Protein AF-A0A9X4AC82-F1 (afdb_monomer_lite)

Radius of gyration: 16.86 Å; chains: 1; bounding box: 39×30×47 Å

Secondary structure (DSSP, 8-state):
--HHHHHHHHHHHHHHHHHHHHHHHHHHHHHHHHHH---HHHHHHHHHHHHHHHHHHHHHHHHHHHHHTTS-HHHHHHHHHHHHHHHHHHHHHHHHHHTT-HHHHHHHHHHHHHHHSPPPPP-

Organism: Lactobacillus amylovorus (NCBI:txid1604)

Sequence (123 aa):
MTDQERKERILTKLRNIVFLLLGITVVFISIASIVSNTAFGNIVSNALWIVLALILIVQAFISIYQSFRPLASKAKIFLLTDWATILLGILLGNCAYLMKNNLWLIIGIAIFIAGCIPIKDKK

Structure (mmCIF, N/CA/C/O backbone):
data_AF-A0A9X4AC82-F1
#
_entry.id   AF-A0A9X4AC82-F1
#
loop_
_atom_site.group_PDB
_atom_site.id
_atom_site.type_symbol
_atom_site.label_atom_id
_atom_site.label_alt_id
_atom_site.label_comp_id
_atom_site.label_asym_id
_atom_site.label_entity_id
_atom_site.label_seq_id
_atom_site.pdbx_PDB_ins_code
_atom_site.Cartn_x
_atom_site.Cartn_y
_atom_site.Cartn_z
_atom_site.occupancy
_atom_site.B_iso_or_equiv
_atom_site.auth_seq_id
_atom_site.auth_comp_id
_atom_site.auth_asym_id
_atom_site.auth_atom_id
_atom_site.pdbx_PDB_model_num
ATOM 1 N N . MET A 1 1 ? -22.140 6.967 21.189 1.00 56.81 1 MET A N 1
ATOM 2 C CA . MET A 1 1 ? -21.562 7.106 19.841 1.00 56.81 1 MET A CA 1
ATOM 3 C C . MET A 1 1 ? -22.721 7.329 18.897 1.00 56.81 1 MET A C 1
ATOM 5 O O . MET A 1 1 ? -23.605 6.479 18.856 1.00 56.81 1 MET A O 1
ATOM 9 N N . THR A 1 2 ? -22.800 8.498 18.272 1.00 69.44 2 THR A N 1
ATOM 10 C CA . THR A 1 2 ? -23.916 8.829 17.373 1.00 69.44 2 THR A CA 1
ATOM 11 C C . THR A 1 2 ? -23.742 8.079 16.046 1.00 69.44 2 THR A C 1
ATOM 13 O O . THR A 1 2 ? -22.624 7.717 15.668 1.00 69.44 2 THR A O 1
ATOM 16 N N . ASP A 1 3 ? -24.828 7.813 15.314 1.00 72.19 3 ASP A N 1
ATOM 17 C CA . ASP A 1 3 ? -24.748 7.115 14.018 1.00 72.19 3 ASP A CA 1
ATOM 18 C C . ASP A 1 3 ? -23.844 7.839 13.003 1.00 72.19 3 ASP A C 1
ATOM 20 O O . ASP A 1 3 ? -23.257 7.211 12.119 1.00 72.19 3 ASP A O 1
ATOM 24 N N . GLN A 1 4 ? -23.686 9.154 13.155 1.00 72.12 4 GLN A N 1
ATOM 25 C CA . GLN A 1 4 ? -22.839 9.988 12.309 1.00 72.12 4 GLN A CA 1
ATOM 26 C C . GLN A 1 4 ? -21.342 9.741 12.559 1.00 72.12 4 GLN A C 1
ATOM 28 O O . GLN A 1 4 ? -20.606 9.466 11.611 1.00 72.12 4 GLN A O 1
ATOM 33 N N . GLU A 1 5 ? -20.907 9.694 13.822 1.00 73.44 5 GLU A N 1
ATOM 34 C CA . GLU A 1 5 ? -19.518 9.367 14.193 1.00 73.44 5 GLU A CA 1
ATOM 35 C C . GLU A 1 5 ? -19.107 7.970 13.703 1.00 73.44 5 GLU A C 1
ATOM 37 O O . GLU A 1 5 ? -17.961 7.726 13.316 1.00 73.44 5 GLU A O 1
ATOM 42 N N . ARG A 1 6 ? -20.050 7.020 13.711 1.00 73.00 6 ARG A N 1
ATOM 43 C CA . ARG A 1 6 ? -19.811 5.657 13.227 1.00 73.00 6 ARG A CA 1
ATOM 44 C C . ARG A 1 6 ? -19.615 5.617 11.712 1.00 73.00 6 ARG A C 1
ATOM 46 O O . ARG A 1 6 ? -18.703 4.932 11.245 1.00 73.00 6 ARG A O 1
ATOM 53 N N . LYS A 1 7 ? -20.428 6.356 10.951 1.00 76.25 7 LYS A N 1
ATOM 54 C CA . LYS A 1 7 ? -20.307 6.456 9.487 1.00 76.25 7 LYS A CA 1
ATOM 55 C C . LYS A 1 7 ? -18.978 7.083 9.070 1.00 76.25 7 LYS A C 1
ATOM 57 O O . LYS A 1 7 ? -18.300 6.526 8.210 1.00 76.25 7 LYS A O 1
ATOM 62 N N . GLU A 1 8 ? -18.565 8.171 9.716 1.00 81.81 8 GLU A N 1
ATOM 63 C CA . GLU A 1 8 ? -17.293 8.843 9.416 1.00 81.81 8 GLU A CA 1
ATOM 64 C C . GLU A 1 8 ? -16.077 7.941 9.656 1.00 81.81 8 GLU A C 1
ATOM 66 O O . GLU A 1 8 ? -15.155 7.911 8.836 1.00 81.81 8 GLU A O 1
ATOM 71 N N . ARG A 1 9 ? -16.084 7.136 10.729 1.00 76.88 9 ARG A N 1
ATOM 72 C CA . ARG A 1 9 ? -15.010 6.159 10.979 1.00 76.88 9 ARG A CA 1
ATOM 73 C C . ARG A 1 9 ? -14.939 5.079 9.901 1.00 76.88 9 ARG A C 1
ATOM 75 O O . ARG A 1 9 ? -13.841 4.742 9.462 1.00 76.88 9 ARG A O 1
ATOM 82 N N . ILE A 1 10 ? -16.083 4.549 9.463 1.00 81.69 10 ILE A N 1
ATOM 83 C CA . ILE A 1 10 ? -16.134 3.525 8.405 1.00 81.69 10 ILE A CA 1
ATOM 84 C C . ILE A 1 10 ? -15.643 4.106 7.075 1.00 81.69 10 ILE A C 1
ATOM 86 O O . ILE A 1 10 ? -14.786 3.504 6.432 1.00 81.69 10 ILE A O 1
ATOM 90 N N . LEU A 1 11 ? -16.126 5.293 6.697 1.00 85.25 11 LEU A N 1
ATOM 91 C CA . LEU A 1 11 ? -15.689 6.004 5.491 1.00 85.25 11 LEU A CA 1
ATOM 92 C C . LEU A 1 11 ? -14.184 6.291 5.516 1.00 85.25 11 LEU A C 1
ATOM 94 O O . LEU A 1 11 ? -13.500 6.082 4.518 1.00 85.25 11 LEU A O 1
ATOM 98 N N . THR A 1 12 ? -13.650 6.696 6.669 1.00 85.94 12 THR A N 1
ATOM 99 C CA . THR A 1 12 ? -12.212 6.935 6.846 1.00 85.94 12 THR A CA 1
ATOM 100 C C . THR A 1 12 ? -11.399 5.647 6.697 1.00 85.94 12 THR A C 1
ATOM 102 O O . THR A 1 12 ? -10.397 5.645 5.982 1.00 85.94 12 THR A O 1
ATOM 105 N N . LYS A 1 13 ? -11.837 4.530 7.305 1.00 85.25 13 LYS A N 1
ATOM 106 C CA . LYS A 1 13 ? -11.178 3.219 7.144 1.00 85.25 13 LYS A CA 1
ATOM 107 C C . LYS A 1 13 ? -11.200 2.778 5.677 1.00 85.25 13 LYS A C 1
ATOM 109 O O . LYS A 1 13 ? -10.158 2.397 5.154 1.00 85.25 13 LYS A O 1
ATOM 114 N N . LEU A 1 14 ? -12.347 2.893 5.003 1.00 89.00 14 LEU A N 1
ATOM 115 C CA . LEU A 1 14 ? -12.492 2.540 3.590 1.00 89.00 14 LEU A CA 1
ATOM 116 C C . LEU A 1 14 ? -11.581 3.386 2.694 1.00 89.00 14 LEU A C 1
ATOM 118 O O . LEU A 1 14 ? -10.852 2.831 1.877 1.00 89.00 14 LEU A O 1
ATOM 122 N N . ARG A 1 15 ? -11.568 4.711 2.883 1.00 90.94 15 ARG A N 1
ATOM 123 C CA . ARG A 1 15 ? -10.677 5.621 2.150 1.00 90.94 15 ARG A CA 1
ATOM 124 C C . ARG A 1 15 ? -9.219 5.190 2.280 1.00 90.94 15 ARG A C 1
ATOM 126 O O . ARG A 1 15 ? -8.517 5.113 1.280 1.00 90.94 15 ARG A O 1
ATOM 133 N N . ASN A 1 16 ? -8.777 4.870 3.494 1.00 92.06 16 ASN A N 1
ATOM 134 C CA . ASN A 1 16 ? -7.396 4.463 3.740 1.00 92.06 16 ASN A CA 1
ATOM 135 C C . ASN A 1 16 ? -7.071 3.113 3.082 1.00 92.06 16 ASN A C 1
ATOM 137 O O . ASN A 1 16 ? -5.995 2.975 2.509 1.00 92.06 16 ASN A O 1
ATOM 141 N N . ILE A 1 17 ? -8.001 2.149 3.095 1.00 91.94 17 ILE A N 1
ATOM 142 C CA .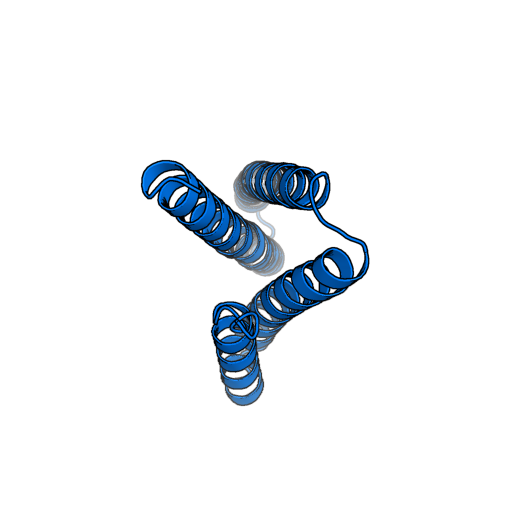 ILE A 1 17 ? -7.847 0.878 2.364 1.00 91.94 17 ILE A CA 1
ATOM 143 C C . ILE A 1 17 ? -7.685 1.142 0.864 1.00 91.94 17 ILE A C 1
ATOM 145 O O . ILE A 1 17 ? -6.761 0.616 0.250 1.00 91.94 17 ILE A O 1
ATOM 149 N N . VAL A 1 18 ? -8.543 1.984 0.280 1.00 92.81 18 VAL A N 1
ATOM 150 C CA . VAL A 1 18 ? -8.480 2.338 -1.147 1.00 92.81 18 VAL A CA 1
ATOM 151 C C . VAL A 1 18 ? -7.162 3.035 -1.483 1.00 92.81 18 VAL A C 1
ATOM 153 O O . VAL A 1 18 ? -6.533 2.699 -2.482 1.00 92.81 18 VAL A O 1
ATOM 156 N N . PHE A 1 19 ? -6.705 3.964 -0.644 1.00 94.88 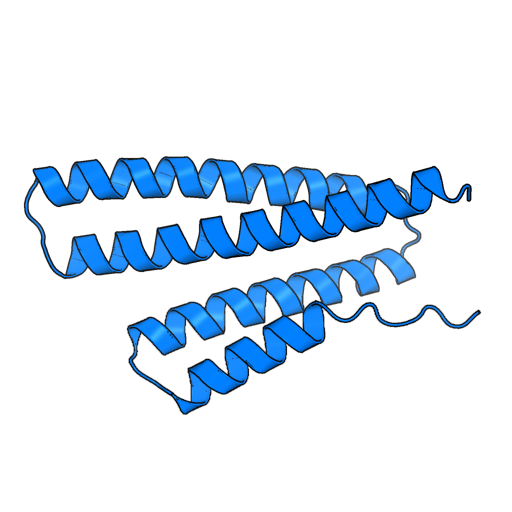19 PHE A N 1
ATOM 157 C CA . PHE A 1 19 ? -5.449 4.686 -0.859 1.00 94.88 19 PHE A CA 1
ATOM 158 C C . PHE A 1 19 ? -4.229 3.765 -0.781 1.00 94.88 19 PHE A C 1
ATOM 160 O O . PHE A 1 19 ? -3.340 3.874 -1.621 1.00 94.88 19 PHE A O 1
ATOM 167 N N . LEU A 1 20 ? -4.200 2.832 0.176 1.00 94.81 20 LEU A N 1
ATOM 168 C CA . LEU A 1 20 ? -3.139 1.827 0.266 1.00 94.81 20 LEU A CA 1
ATOM 169 C C . LEU A 1 20 ? -3.161 0.880 -0.934 1.00 94.81 20 LEU A C 1
ATOM 171 O O . LEU A 1 20 ? -2.112 0.624 -1.520 1.00 94.81 20 LEU A O 1
ATOM 175 N N . LEU A 1 21 ? -4.342 0.391 -1.321 1.00 93.81 21 LEU A N 1
ATOM 176 C CA . LEU A 1 21 ? -4.495 -0.515 -2.456 1.00 93.81 21 LEU A CA 1
ATOM 177 C C . LEU A 1 21 ? -4.020 0.151 -3.751 1.00 93.81 21 LEU A C 1
ATOM 179 O O . LEU A 1 21 ? -3.173 -0.408 -4.444 1.00 93.81 21 LEU A O 1
ATOM 183 N N . LEU A 1 22 ? -4.523 1.350 -4.056 1.00 94.56 22 LEU A N 1
ATOM 184 C CA . LEU A 1 22 ? -4.146 2.093 -5.259 1.00 94.56 22 LEU A CA 1
ATOM 185 C C . LEU A 1 22 ? -2.672 2.490 -5.231 1.00 94.56 22 LEU A C 1
ATOM 187 O O . LEU A 1 22 ? -1.958 2.227 -6.192 1.00 94.56 22 LEU A O 1
ATOM 191 N N . GLY A 1 23 ? -2.204 3.076 -4.129 1.00 94.75 23 GLY A N 1
ATOM 192 C CA . GLY A 1 23 ? -0.827 3.539 -4.009 1.00 94.75 23 GLY A CA 1
ATOM 193 C C . GLY A 1 23 ? 0.177 2.402 -4.182 1.00 94.75 23 GLY A C 1
ATOM 194 O O . GLY A 1 23 ? 1.067 2.485 -5.024 1.00 94.75 23 GLY A O 1
ATOM 195 N N . ILE A 1 24 ? 0.013 1.296 -3.452 1.00 95.38 24 ILE A N 1
ATOM 196 C CA . ILE A 1 24 ? 0.941 0.162 -3.556 1.00 95.38 24 ILE A CA 1
ATOM 197 C C . ILE A 1 24 ? 0.871 -0.461 -4.956 1.00 95.38 24 ILE A C 1
ATOM 199 O O . ILE A 1 24 ? 1.908 -0.716 -5.562 1.00 95.38 24 ILE A O 1
ATOM 203 N N . THR A 1 25 ? -0.327 -0.646 -5.513 1.00 94.94 25 THR A N 1
ATOM 204 C CA . THR A 1 25 ? -0.485 -1.253 -6.845 1.00 94.94 25 THR A CA 1
ATOM 205 C C . THR A 1 25 ? 0.163 -0.408 -7.943 1.00 94.94 25 THR A C 1
ATOM 207 O O . THR A 1 25 ? 0.891 -0.937 -8.783 1.00 94.94 25 THR A O 1
ATOM 210 N N . VAL A 1 26 ? -0.024 0.917 -7.914 1.00 96.12 26 VAL A N 1
ATOM 211 C CA . VAL A 1 26 ? 0.615 1.834 -8.871 1.00 96.12 26 VAL A CA 1
ATOM 212 C C . VAL A 1 26 ? 2.136 1.775 -8.757 1.00 96.12 26 VAL A C 1
ATOM 214 O O . VAL A 1 26 ? 2.804 1.753 -9.789 1.00 96.12 26 VAL A O 1
ATOM 217 N N . VAL A 1 27 ? 2.698 1.681 -7.545 1.00 95.44 27 VAL A N 1
ATOM 218 C CA . VAL A 1 27 ? 4.150 1.509 -7.358 1.00 95.44 27 VAL A CA 1
ATOM 219 C C . VAL A 1 27 ? 4.640 0.225 -8.031 1.00 95.44 27 VAL A C 1
ATOM 221 O O . VAL A 1 27 ? 5.597 0.273 -8.801 1.00 95.44 27 VAL A O 1
ATOM 224 N N . PHE A 1 28 ? 3.969 -0.907 -7.804 1.00 94.44 28 PHE A N 1
ATOM 225 C CA . PHE A 1 28 ? 4.357 -2.192 -8.395 1.00 94.44 28 PHE A CA 1
ATOM 226 C C . PHE A 1 28 ? 4.294 -2.171 -9.928 1.00 94.44 28 PHE A C 1
ATOM 228 O O . PHE A 1 28 ? 5.250 -2.584 -10.585 1.00 94.44 28 PHE A O 1
ATOM 235 N N . ILE A 1 29 ? 3.206 -1.650 -10.503 1.00 93.69 29 ILE A N 1
ATOM 236 C CA . ILE A 1 29 ? 3.043 -1.545 -11.961 1.00 93.69 29 ILE A CA 1
ATOM 237 C C . ILE A 1 29 ? 4.084 -0.591 -12.558 1.00 93.69 29 ILE A C 1
ATOM 239 O O . ILE A 1 29 ? 4.676 -0.901 -13.590 1.00 93.69 29 ILE A O 1
ATOM 243 N N . SER A 1 30 ? 4.352 0.537 -11.897 1.00 93.56 30 SER A N 1
ATOM 244 C CA . SER A 1 30 ? 5.326 1.527 -12.371 1.00 93.56 30 SER A CA 1
ATOM 245 C C . SER A 1 30 ? 6.749 0.966 -12.374 1.00 93.56 30 SER A C 1
ATOM 247 O O . SER A 1 30 ? 7.478 1.138 -13.348 1.00 93.56 30 SER A O 1
ATOM 249 N N . ILE A 1 31 ? 7.140 0.235 -11.323 1.00 91.25 31 ILE A N 1
ATOM 250 C CA . ILE A 1 31 ? 8.441 -0.449 -11.263 1.00 91.25 31 ILE A CA 1
ATOM 251 C C . ILE A 1 31 ? 8.533 -1.513 -12.361 1.00 91.25 31 ILE A C 1
ATOM 253 O O . ILE A 1 31 ? 9.520 -1.552 -13.093 1.00 91.25 31 ILE A O 1
ATOM 257 N N . ALA A 1 32 ? 7.501 -2.346 -12.522 1.00 92.00 32 ALA A N 1
ATOM 258 C CA . ALA A 1 32 ? 7.476 -3.366 -13.568 1.00 92.00 32 ALA A CA 1
ATOM 259 C C . ALA A 1 32 ? 7.588 -2.752 -14.975 1.00 92.00 32 ALA A C 1
ATOM 261 O O . ALA A 1 32 ? 8.329 -3.261 -15.815 1.00 92.00 32 ALA A O 1
ATOM 262 N N . SER A 1 33 ? 6.913 -1.622 -15.212 1.00 91.44 33 SER A N 1
ATOM 263 C CA . SER A 1 33 ? 6.993 -0.870 -16.465 1.00 91.44 33 SER A CA 1
ATOM 264 C C . SER A 1 33 ? 8.410 -0.360 -16.734 1.00 91.44 33 SER A C 1
ATOM 266 O O . SER A 1 33 ? 8.936 -0.587 -17.824 1.00 91.44 33 SER A O 1
ATOM 268 N N . ILE A 1 34 ? 9.068 0.242 -15.736 1.00 91.62 34 ILE A N 1
ATOM 269 C CA . ILE A 1 34 ? 10.462 0.712 -15.839 1.00 91.62 34 ILE A CA 1
ATOM 270 C C . ILE A 1 34 ? 11.415 -0.438 -16.177 1.00 91.62 34 ILE A C 1
ATOM 272 O O . ILE A 1 34 ? 12.269 -0.293 -17.048 1.00 91.62 34 ILE A O 1
ATOM 276 N N . VAL A 1 35 ? 11.260 -1.586 -15.510 1.00 90.06 35 VAL A N 1
ATOM 277 C CA . VAL A 1 35 ? 12.100 -2.769 -15.751 1.00 90.06 35 VAL A CA 1
ATOM 278 C C . VAL A 1 35 ? 11.871 -3.337 -17.155 1.00 90.06 35 VAL A C 1
ATOM 280 O O . VAL A 1 35 ? 12.817 -3.795 -17.789 1.00 90.06 35 VAL A O 1
ATOM 283 N N . SER A 1 36 ? 10.636 -3.287 -17.663 1.00 90.12 36 SER A N 1
ATOM 284 C CA . SER A 1 36 ? 10.300 -3.789 -19.002 1.00 90.12 36 SER A CA 1
ATOM 285 C C . SER A 1 36 ? 10.725 -2.863 -20.148 1.00 90.12 36 SER A C 1
ATOM 287 O O . SER A 1 36 ? 10.994 -3.339 -21.250 1.00 90.12 36 SER A O 1
ATOM 289 N N . ASN A 1 37 ? 10.781 -1.550 -19.910 1.00 91.31 37 ASN A N 1
ATOM 290 C CA . ASN A 1 37 ? 11.113 -0.546 -20.914 1.00 91.31 37 ASN A CA 1
ATOM 291 C C . ASN A 1 37 ? 11.928 0.592 -20.284 1.00 91.31 37 ASN A C 1
ATOM 293 O O . ASN A 1 37 ? 11.394 1.482 -19.621 1.00 91.31 37 ASN A O 1
ATOM 297 N N . THR A 1 38 ? 13.230 0.594 -20.549 1.00 87.62 38 THR A N 1
ATOM 298 C CA . THR A 1 38 ? 14.184 1.550 -19.975 1.00 87.62 38 THR A CA 1
ATOM 299 C C . THR A 1 38 ? 14.306 2.855 -20.769 1.00 87.62 38 THR A C 1
ATOM 301 O O . THR A 1 38 ? 15.208 3.651 -20.509 1.00 87.62 38 THR A O 1
ATOM 304 N N . ALA A 1 39 ? 13.408 3.122 -21.725 1.00 93.31 39 ALA A N 1
ATOM 305 C CA . ALA A 1 39 ? 13.386 4.398 -22.432 1.00 93.31 39 ALA A CA 1
ATOM 306 C C . ALA A 1 39 ? 13.232 5.569 -21.447 1.00 93.31 39 ALA A C 1
ATOM 308 O O . ALA A 1 39 ? 12.383 5.537 -20.554 1.00 93.31 39 ALA A O 1
ATOM 309 N N . PHE A 1 40 ? 14.010 6.637 -21.647 1.00 86.44 40 PHE A N 1
ATOM 310 C CA . PHE A 1 40 ? 14.046 7.785 -20.733 1.00 86.44 40 PHE A CA 1
ATOM 311 C C . PHE A 1 40 ? 12.651 8.368 -20.448 1.00 86.44 40 PHE A C 1
ATOM 313 O O . PHE A 1 40 ? 12.295 8.595 -19.294 1.00 86.44 40 PHE A O 1
ATOM 320 N N . GLY A 1 41 ? 11.816 8.523 -21.483 1.00 88.00 41 GLY A N 1
ATOM 321 C CA . GLY A 1 41 ? 10.437 8.998 -21.324 1.00 88.00 41 GLY A CA 1
ATOM 322 C C . GLY A 1 41 ? 9.561 8.076 -20.466 1.00 88.00 41 GLY A C 1
ATOM 323 O O . GLY A 1 41 ? 8.757 8.562 -19.670 1.00 88.00 41 GLY A O 1
ATOM 324 N N . ASN A 1 42 ? 9.755 6.755 -20.561 1.00 89.94 42 ASN A N 1
ATOM 325 C CA . ASN A 1 42 ? 9.043 5.785 -19.729 1.00 89.94 42 ASN A CA 1
ATOM 326 C C . ASN A 1 42 ? 9.483 5.895 -18.265 1.00 89.94 42 ASN A C 1
ATOM 328 O O . ASN A 1 42 ? 8.643 5.922 -17.370 1.00 89.94 42 ASN A O 1
ATOM 332 N N . ILE A 1 43 ? 10.788 6.027 -18.014 1.00 90.31 43 ILE A N 1
ATOM 333 C CA . ILE A 1 43 ? 11.325 6.183 -16.656 1.00 90.31 43 ILE A CA 1
ATOM 334 C C . ILE A 1 43 ? 10.750 7.433 -15.988 1.00 90.31 43 ILE A C 1
ATOM 336 O O . ILE A 1 43 ? 10.225 7.344 -14.881 1.00 90.31 43 ILE A O 1
ATOM 340 N N . VAL A 1 44 ? 10.791 8.583 -16.668 1.00 92.38 44 VAL A N 1
ATOM 341 C CA . VAL A 1 44 ? 10.286 9.851 -16.118 1.00 92.38 44 VAL A CA 1
ATOM 342 C C . VAL A 1 44 ? 8.780 9.782 -15.845 1.00 92.38 44 VAL A C 1
ATOM 344 O O . VAL A 1 44 ? 8.332 10.193 -14.775 1.00 92.38 44 VAL A O 1
ATOM 347 N N . SER A 1 45 ? 7.995 9.222 -16.771 1.00 93.25 45 SER A N 1
ATOM 348 C CA . SER A 1 45 ? 6.546 9.080 -16.585 1.00 93.25 45 SER A CA 1
ATOM 349 C C . SER A 1 45 ? 6.207 8.185 -15.388 1.00 93.25 45 SER A C 1
ATOM 351 O O . SER A 1 45 ? 5.428 8.580 -14.522 1.00 93.25 45 SER A O 1
ATOM 353 N N . ASN A 1 46 ? 6.834 7.011 -15.278 1.00 94.12 46 ASN A N 1
ATOM 354 C CA . ASN A 1 46 ? 6.603 6.098 -14.156 1.00 94.12 46 ASN A CA 1
ATOM 355 C C . ASN A 1 46 ? 7.138 6.655 -12.828 1.00 94.12 46 ASN A C 1
ATOM 357 O O . ASN A 1 46 ? 6.536 6.417 -11.784 1.00 94.12 46 ASN A O 1
ATOM 361 N N . ALA A 1 47 ? 8.218 7.441 -12.843 1.00 92.12 47 ALA A N 1
ATOM 362 C CA . ALA A 1 47 ? 8.702 8.130 -11.650 1.00 92.12 47 ALA A CA 1
ATOM 363 C C . ALA A 1 47 ? 7.657 9.119 -11.103 1.00 92.12 47 ALA A C 1
ATOM 365 O O . ALA A 1 47 ? 7.423 9.149 -9.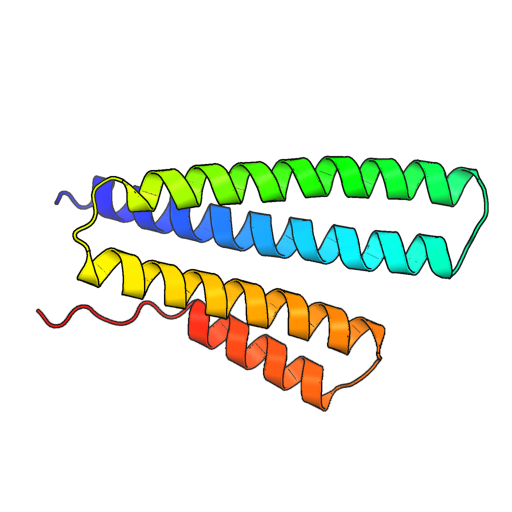895 1.00 92.12 47 ALA A O 1
ATOM 366 N N . LEU A 1 48 ? 6.970 9.869 -11.974 1.00 94.88 48 LEU A N 1
ATOM 367 C CA . LEU A 1 48 ? 5.860 10.739 -11.564 1.00 94.88 48 LEU A CA 1
ATOM 368 C C . LEU A 1 48 ? 4.715 9.938 -10.931 1.00 94.88 48 LEU A C 1
ATOM 370 O O . LEU A 1 48 ? 4.207 10.322 -9.876 1.00 94.88 48 LEU A O 1
ATOM 374 N N . TRP A 1 49 ? 4.345 8.800 -11.524 1.00 95.56 49 TRP A N 1
ATOM 375 C CA . TRP A 1 49 ? 3.323 7.912 -10.962 1.00 95.56 49 TRP A CA 1
ATOM 376 C C . TRP A 1 49 ? 3.708 7.365 -9.587 1.00 95.56 49 TRP A C 1
ATOM 378 O O . TRP A 1 49 ? 2.872 7.352 -8.684 1.00 95.56 49 TRP A O 1
ATOM 388 N N . ILE A 1 50 ? 4.974 6.985 -9.395 1.00 94.81 50 ILE A N 1
ATOM 389 C CA . ILE A 1 50 ? 5.496 6.546 -8.096 1.00 94.81 50 ILE A CA 1
ATOM 390 C C . ILE A 1 50 ? 5.388 7.672 -7.065 1.00 94.81 50 ILE A C 1
ATOM 392 O O . ILE A 1 50 ? 4.922 7.428 -5.955 1.00 94.81 50 ILE A O 1
ATOM 396 N N . VAL A 1 51 ? 5.752 8.909 -7.414 1.00 95.94 51 VAL A N 1
ATOM 397 C CA . VAL A 1 51 ? 5.638 10.054 -6.494 1.00 95.94 51 VAL A CA 1
ATOM 398 C C . VAL A 1 51 ? 4.182 10.286 -6.078 1.00 95.94 51 VAL A C 1
ATOM 400 O O . VAL A 1 51 ? 3.900 10.411 -4.886 1.00 95.94 51 VAL A O 1
ATOM 403 N N . LEU A 1 52 ? 3.242 10.284 -7.027 1.00 94.94 52 LEU A N 1
ATOM 404 C CA . LEU A 1 52 ? 1.813 10.430 -6.727 1.00 94.94 52 LEU A CA 1
ATOM 405 C C . LEU A 1 52 ? 1.293 9.289 -5.842 1.00 94.94 52 LEU A C 1
ATOM 407 O O . LEU A 1 52 ? 0.552 9.524 -4.886 1.00 94.94 52 LEU A O 1
ATOM 411 N N . ALA A 1 53 ? 1.720 8.059 -6.117 1.00 95.12 53 ALA A N 1
ATOM 412 C CA . ALA A 1 53 ? 1.360 6.896 -5.321 1.00 95.12 53 ALA A CA 1
ATOM 413 C C . ALA A 1 53 ? 1.902 6.981 -3.885 1.00 95.12 53 ALA A C 1
ATOM 415 O O . ALA A 1 53 ? 1.180 6.673 -2.935 1.00 95.12 53 ALA A O 1
ATOM 416 N N . LEU A 1 54 ? 3.137 7.460 -3.705 1.00 94.62 54 LEU A N 1
ATOM 417 C CA . LEU A 1 54 ? 3.729 7.679 -2.386 1.00 94.62 54 LEU A CA 1
ATOM 418 C C . LEU A 1 54 ? 2.940 8.708 -1.572 1.00 94.62 54 LEU A C 1
ATOM 420 O O . LEU A 1 54 ? 2.729 8.493 -0.379 1.00 94.62 54 LEU A O 1
ATOM 424 N N . ILE A 1 55 ? 2.439 9.777 -2.199 1.00 94.56 55 ILE A N 1
ATOM 425 C CA . ILE A 1 55 ? 1.583 10.763 -1.521 1.00 94.56 55 ILE A CA 1
ATOM 426 C C . ILE A 1 55 ? 0.323 10.087 -0.959 1.00 94.56 55 ILE A C 1
ATOM 428 O O . ILE A 1 55 ? -0.011 10.299 0.209 1.00 94.56 55 ILE A O 1
ATOM 432 N N . LEU A 1 56 ? -0.349 9.236 -1.743 1.00 94.75 56 LEU A N 1
ATOM 433 C CA . LEU A 1 56 ? -1.541 8.503 -1.289 1.00 94.75 56 LEU A CA 1
ATOM 434 C C . LEU A 1 56 ? -1.227 7.545 -0.133 1.00 94.75 56 LEU A C 1
ATOM 436 O O . LEU A 1 56 ? -1.969 7.496 0.851 1.00 94.75 56 LEU A O 1
ATOM 440 N N . ILE A 1 57 ? -0.109 6.821 -0.224 1.00 94.38 57 ILE A N 1
ATOM 441 C CA . ILE A 1 57 ? 0.351 5.905 0.826 1.00 94.38 57 ILE A CA 1
ATOM 442 C C . ILE A 1 57 ? 0.607 6.676 2.127 1.00 94.38 57 ILE A C 1
ATOM 444 O O . ILE A 1 57 ? 0.106 6.291 3.184 1.00 94.38 57 ILE A O 1
ATOM 448 N N . VAL A 1 58 ? 1.336 7.794 2.060 1.00 95.50 58 VAL A N 1
ATOM 449 C CA . VAL A 1 58 ? 1.638 8.634 3.229 1.00 95.50 58 VAL A CA 1
ATOM 450 C C . VAL A 1 58 ? 0.356 9.190 3.852 1.00 95.50 58 VAL A C 1
ATOM 452 O O . VAL A 1 58 ? 0.191 9.117 5.070 1.00 95.50 58 VAL A O 1
ATOM 455 N N . GLN A 1 59 ? -0.587 9.684 3.043 1.00 92.31 59 GLN A N 1
ATOM 456 C CA . GLN A 1 59 ? -1.883 10.157 3.541 1.00 92.31 59 GLN A CA 1
ATOM 457 C C . GLN A 1 59 ? -2.656 9.053 4.274 1.00 92.31 59 GLN A C 1
ATOM 459 O O . GLN A 1 59 ? -3.205 9.297 5.354 1.00 92.31 59 GLN A O 1
ATOM 464 N N . ALA A 1 60 ? -2.662 7.832 3.729 1.00 92.81 60 ALA A N 1
ATOM 465 C CA . ALA A 1 60 ? -3.291 6.690 4.379 1.00 92.81 60 ALA A CA 1
ATOM 466 C C . ALA A 1 60 ? -2.620 6.370 5.722 1.00 92.81 60 ALA A C 1
ATOM 468 O O . ALA A 1 60 ? -3.316 6.235 6.729 1.00 92.81 60 ALA A O 1
ATOM 469 N N . PHE A 1 61 ? -1.284 6.329 5.779 1.00 91.25 61 PHE A N 1
ATOM 470 C CA . PHE A 1 61 ? -0.548 6.074 7.021 1.00 91.25 61 PHE A CA 1
ATOM 471 C C . PHE A 1 61 ? -0.788 7.141 8.091 1.00 91.25 61 PHE A C 1
ATOM 473 O O . PHE A 1 61 ? -0.990 6.790 9.253 1.00 91.25 61 PHE A O 1
ATOM 480 N N . ILE A 1 62 ? -0.830 8.426 7.726 1.00 91.25 62 ILE A N 1
ATOM 481 C CA . ILE A 1 62 ? -1.143 9.510 8.669 1.00 91.25 62 ILE A CA 1
ATOM 482 C C . ILE A 1 62 ? -2.553 9.325 9.241 1.00 91.25 62 ILE A C 1
ATOM 484 O O . ILE A 1 62 ? -2.744 9.390 10.458 1.00 91.25 62 ILE A O 1
ATOM 488 N N . SER A 1 63 ? -3.541 9.054 8.384 1.00 88.81 63 SER A N 1
ATOM 489 C CA . SER A 1 63 ? -4.925 8.850 8.819 1.00 88.81 63 SER A CA 1
ATOM 490 C C . SER A 1 63 ? -5.076 7.602 9.699 1.00 88.81 63 SER A C 1
ATOM 492 O O . SER A 1 63 ? -5.792 7.633 10.702 1.00 88.81 63 SER A O 1
ATOM 494 N N . ILE A 1 64 ? -4.355 6.527 9.380 1.00 87.12 64 ILE A N 1
ATOM 495 C CA . ILE A 1 64 ? -4.278 5.315 10.200 1.00 87.12 64 ILE A CA 1
ATOM 496 C C . ILE A 1 64 ? -3.641 5.631 11.559 1.00 87.12 64 ILE A C 1
ATOM 498 O O . ILE A 1 64 ? -4.215 5.295 12.592 1.00 87.12 64 ILE A O 1
ATOM 502 N N . TYR A 1 65 ? -2.512 6.341 11.593 1.00 86.38 65 TYR A N 1
ATOM 503 C CA . TYR A 1 65 ? -1.833 6.728 12.833 1.00 86.38 65 TYR A CA 1
ATOM 504 C C . TYR A 1 65 ? -2.734 7.558 13.760 1.00 86.38 65 TYR A C 1
ATOM 506 O O . TYR A 1 65 ? -2.809 7.300 14.963 1.00 86.38 65 TYR A O 1
ATOM 514 N N . GLN A 1 66 ? -3.484 8.513 13.206 1.00 84.00 66 GLN A N 1
ATOM 515 C CA . GLN A 1 66 ? -4.455 9.301 13.969 1.00 84.00 66 GLN A CA 1
ATOM 516 C C . GLN A 1 66 ? -5.557 8.426 14.588 1.00 84.00 66 GLN A C 1
ATOM 518 O O . GLN A 1 66 ? -5.974 8.687 15.716 1.00 84.00 66 GLN A O 1
ATOM 523 N N . SER A 1 67 ? -5.966 7.345 13.913 1.00 81.25 67 SER A N 1
ATOM 524 C CA . SER A 1 67 ? -6.959 6.400 14.442 1.00 81.25 67 SER A CA 1
ATOM 525 C C . SER A 1 67 ? -6.465 5.588 15.650 1.00 81.25 67 SER A C 1
ATOM 527 O O . SER A 1 67 ? -7.282 5.145 16.456 1.00 81.25 67 SER A O 1
ATOM 529 N N . PHE A 1 68 ? -5.144 5.455 15.842 1.00 79.88 68 PHE A N 1
ATOM 530 C CA . PHE A 1 68 ? -4.557 4.772 17.002 1.00 79.88 68 PHE A CA 1
ATOM 531 C C . PHE A 1 68 ? -4.500 5.628 18.272 1.00 79.88 68 PHE A C 1
ATOM 533 O O . PHE A 1 68 ? -4.462 5.075 19.376 1.00 79.88 68 PHE A O 1
ATOM 540 N N . ARG A 1 69 ? -4.474 6.964 18.152 1.00 76.44 69 ARG A N 1
ATOM 541 C CA . ARG A 1 69 ? -4.339 7.878 19.302 1.00 76.44 69 ARG A CA 1
ATOM 542 C C . ARG A 1 69 ? -5.407 7.686 20.393 1.00 76.44 69 ARG A C 1
ATOM 544 O O . ARG A 1 69 ? -5.005 7.624 21.552 1.00 76.44 69 ARG A O 1
ATOM 551 N N . PRO A 1 70 ? -6.710 7.553 20.079 1.00 76.25 70 PRO A N 1
ATOM 552 C CA . PRO A 1 70 ? -7.751 7.459 21.105 1.00 76.25 70 PRO A CA 1
ATOM 553 C C . PRO A 1 70 ? -7.969 6.045 21.679 1.00 76.25 70 PRO A C 1
ATOM 555 O O . PRO A 1 70 ? -8.850 5.867 22.514 1.00 76.25 70 PRO A O 1
ATOM 558 N N . LEU A 1 71 ? -7.231 5.021 21.231 1.00 75.00 71 LEU A N 1
ATOM 559 C CA . LEU A 1 71 ? -7.508 3.622 21.589 1.00 75.00 71 LEU A CA 1
ATOM 560 C C . LEU A 1 71 ? -6.769 3.159 22.854 1.00 75.00 71 LEU A C 1
ATOM 562 O O . LEU A 1 71 ? -5.653 3.591 23.139 1.00 75.00 71 LEU A O 1
ATOM 566 N N . ALA A 1 72 ? -7.355 2.207 23.583 1.00 74.69 72 ALA A N 1
ATOM 567 C CA . ALA A 1 72 ? -6.679 1.480 24.660 1.00 74.69 72 ALA A CA 1
ATOM 568 C C . ALA A 1 72 ? -5.669 0.455 24.100 1.00 74.69 72 ALA A C 1
ATOM 570 O O . ALA A 1 72 ? -5.837 -0.045 22.989 1.00 74.69 72 ALA A O 1
ATOM 571 N N . SER A 1 73 ? -4.639 0.097 24.881 1.00 74.19 73 SER A N 1
ATOM 572 C CA . SER A 1 73 ? -3.513 -0.764 24.452 1.00 74.19 73 SER A CA 1
ATOM 573 C C . SER A 1 73 ? -3.935 -2.055 23.722 1.00 74.19 73 SER A C 1
ATOM 575 O O . SER A 1 73 ? -3.430 -2.343 22.639 1.00 74.19 73 SER A O 1
ATOM 577 N N . LYS A 1 74 ? -4.934 -2.788 24.238 1.00 75.06 74 LYS A N 1
ATOM 578 C CA . LYS A 1 74 ? -5.426 -4.031 23.610 1.00 75.06 74 LYS A CA 1
ATOM 579 C C . LYS A 1 74 ? -6.076 -3.795 22.240 1.00 75.06 74 LYS A C 1
ATOM 581 O O . LYS A 1 74 ? -5.802 -4.532 21.299 1.00 75.06 74 LYS A O 1
ATOM 586 N N . ALA A 1 75 ? -6.880 -2.739 22.110 1.00 75.19 75 ALA A N 1
ATOM 587 C CA . ALA A 1 75 ? -7.522 -2.369 20.849 1.00 75.19 75 ALA A CA 1
ATOM 588 C C . ALA A 1 75 ? -6.514 -1.829 19.817 1.00 75.19 75 ALA A C 1
ATOM 590 O O . ALA A 1 75 ? -6.711 -2.004 18.618 1.00 75.19 75 ALA A O 1
ATOM 591 N N . LYS A 1 76 ? -5.401 -1.225 20.266 1.00 79.75 76 LYS A N 1
ATOM 592 C CA . LYS A 1 76 ? -4.296 -0.830 19.376 1.00 79.75 76 LYS A CA 1
ATOM 593 C C . LYS A 1 76 ? -3.619 -2.038 18.742 1.00 79.75 76 LYS A C 1
ATOM 595 O O . LYS A 1 76 ? -3.404 -2.026 17.540 1.00 79.75 76 LYS A O 1
ATOM 600 N N . ILE A 1 77 ? -3.293 -3.069 19.523 1.00 80.94 77 ILE A N 1
ATOM 601 C CA . ILE A 1 77 ? -2.664 -4.287 18.983 1.00 80.94 77 ILE A CA 1
ATOM 602 C C . ILE A 1 77 ? -3.579 -4.908 17.929 1.00 80.94 77 ILE A C 1
ATOM 604 O O . ILE A 1 77 ? -3.135 -5.235 16.837 1.00 80.94 77 ILE A O 1
ATOM 608 N N . PHE A 1 78 ? -4.870 -4.969 18.235 1.00 80.81 78 PHE A N 1
ATOM 609 C CA . PHE A 1 78 ? -5.870 -5.519 17.342 1.00 80.81 78 PHE A CA 1
ATOM 610 C C . PHE A 1 78 ? -5.973 -4.759 16.011 1.00 80.81 78 PHE A C 1
ATOM 612 O O . PHE A 1 78 ? -5.868 -5.345 14.936 1.00 80.81 78 PHE A O 1
ATOM 619 N N . LEU A 1 79 ? -6.098 -3.431 16.081 1.00 82.25 79 LEU A N 1
ATOM 620 C CA . LEU A 1 79 ? -6.152 -2.579 14.897 1.00 82.25 79 LEU A CA 1
ATOM 621 C C . LEU A 1 79 ? -4.840 -2.630 14.093 1.00 82.25 79 LEU A C 1
ATOM 623 O O . LEU A 1 79 ? -4.864 -2.530 12.869 1.00 82.25 79 LEU A O 1
ATOM 627 N N . LEU A 1 80 ? -3.696 -2.797 14.761 1.00 85.44 80 LEU A N 1
ATOM 628 C CA . LEU A 1 80 ? -2.404 -2.974 14.103 1.00 85.44 80 LEU A CA 1
ATOM 629 C C . LEU A 1 80 ? -2.362 -4.288 13.321 1.00 85.44 80 LEU A C 1
ATOM 631 O O . LEU A 1 80 ? -1.903 -4.285 12.182 1.00 85.44 80 LEU A O 1
ATOM 635 N N . THR A 1 81 ? -2.864 -5.381 13.900 1.00 86.12 81 THR A N 1
ATOM 636 C CA . THR A 1 81 ? -2.958 -6.673 13.2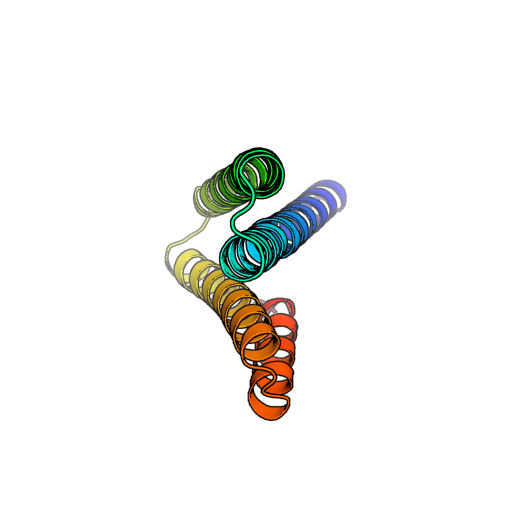14 1.00 86.12 81 THR A CA 1
ATOM 637 C C . THR A 1 81 ? -3.861 -6.583 11.986 1.00 86.12 81 THR A C 1
ATOM 639 O O . THR A 1 81 ? -3.426 -7.000 10.919 1.00 86.12 81 THR A O 1
ATOM 642 N N . ASP A 1 82 ? -5.037 -5.952 12.083 1.00 87.12 82 ASP A N 1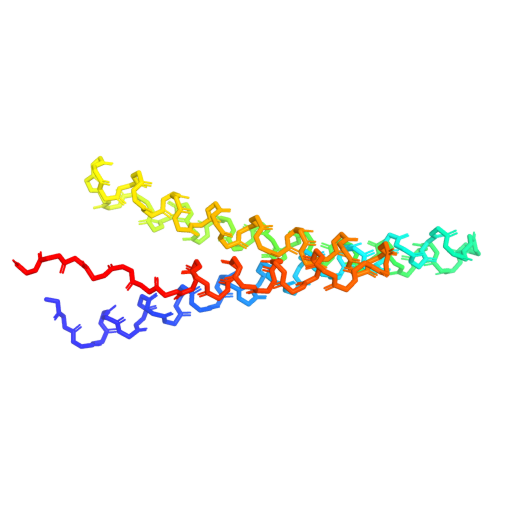
ATOM 643 C CA . ASP A 1 82 ? -5.929 -5.717 10.933 1.00 87.12 82 ASP A CA 1
ATOM 644 C C . ASP A 1 82 ? -5.195 -5.010 9.779 1.00 87.12 82 ASP A C 1
ATOM 646 O O . ASP A 1 82 ? -5.206 -5.469 8.634 1.00 87.12 82 ASP A O 1
ATOM 650 N N . TRP A 1 83 ? -4.523 -3.891 10.075 1.00 90.69 83 TRP A N 1
ATOM 651 C CA . TRP A 1 83 ? -3.791 -3.132 9.058 1.00 90.69 83 TRP A CA 1
ATOM 652 C C . TRP A 1 83 ? -2.585 -3.895 8.508 1.00 90.69 83 TRP A C 1
ATOM 654 O O . TRP A 1 83 ? -2.312 -3.804 7.311 1.00 90.69 83 TRP A O 1
ATOM 664 N N . ALA A 1 84 ? -1.888 -4.670 9.343 1.00 90.50 84 ALA A N 1
ATOM 665 C CA . ALA A 1 84 ? -0.789 -5.524 8.909 1.00 90.50 84 ALA A CA 1
ATOM 666 C C . ALA A 1 84 ? -1.280 -6.631 7.963 1.00 90.50 84 ALA A C 1
ATOM 668 O O . ALA A 1 84 ? -0.655 -6.863 6.931 1.00 90.50 84 ALA A O 1
ATOM 669 N N . THR A 1 85 ? -2.420 -7.263 8.257 1.00 91.38 85 THR A N 1
ATOM 670 C CA . THR A 1 85 ? -3.047 -8.265 7.385 1.00 91.38 85 THR A CA 1
ATOM 671 C C . THR A 1 85 ? -3.483 -7.651 6.054 1.00 91.38 85 THR A C 1
ATOM 673 O O . THR A 1 85 ? -3.198 -8.224 5.004 1.00 91.38 85 THR A O 1
ATOM 676 N N . ILE A 1 86 ? -4.098 -6.461 6.067 1.00 92.12 86 ILE A N 1
ATOM 677 C CA . ILE A 1 86 ? -4.452 -5.732 4.837 1.00 92.12 86 ILE A CA 1
ATOM 678 C C . ILE A 1 86 ? -3.199 -5.451 3.995 1.00 92.12 86 ILE A C 1
ATOM 680 O O . ILE A 1 86 ? -3.178 -5.769 2.807 1.00 92.12 86 ILE A O 1
ATOM 684 N N . LEU A 1 87 ? -2.144 -4.895 4.601 1.00 93.50 87 LEU A N 1
ATOM 685 C CA . LEU A 1 87 ? -0.885 -4.601 3.907 1.00 93.50 87 LEU A CA 1
ATOM 686 C C . LEU A 1 87 ? -0.239 -5.867 3.339 1.00 93.50 87 LEU A C 1
ATOM 688 O O . LEU A 1 87 ? 0.194 -5.862 2.188 1.00 93.50 87 LEU A O 1
ATOM 692 N N . LEU A 1 88 ? -0.215 -6.956 4.111 1.00 93.50 88 LEU A N 1
ATOM 693 C CA . LEU A 1 88 ? 0.315 -8.245 3.672 1.00 93.50 88 LEU A CA 1
ATOM 694 C C . LEU A 1 88 ? -0.442 -8.762 2.443 1.00 93.50 88 LEU A C 1
ATOM 696 O O . LEU A 1 88 ? 0.189 -9.167 1.471 1.00 93.50 88 LEU A O 1
ATOM 700 N N . GLY A 1 89 ? -1.777 -8.707 2.461 1.00 93.44 89 GLY A N 1
ATOM 701 C CA . GLY A 1 89 ? -2.609 -9.129 1.335 1.00 93.44 89 GLY A CA 1
ATOM 702 C C . GLY A 1 89 ? -2.348 -8.309 0.070 1.00 93.44 89 GLY A C 1
ATOM 703 O O . GLY A 1 89 ? -2.173 -8.879 -1.007 1.00 93.44 89 GLY A O 1
ATOM 704 N N . ILE A 1 90 ? -2.235 -6.981 0.201 1.00 94.25 90 ILE A N 1
ATOM 705 C CA . ILE A 1 90 ? -1.933 -6.087 -0.928 1.00 94.25 90 ILE A CA 1
ATOM 706 C C . ILE A 1 90 ? -0.543 -6.384 -1.504 1.00 94.25 90 ILE A C 1
ATOM 708 O O . ILE A 1 90 ? -0.400 -6.510 -2.722 1.00 94.25 90 ILE A O 1
ATOM 712 N N . LEU A 1 91 ? 0.481 -6.498 -0.653 1.00 94.50 91 LEU A N 1
ATOM 713 C CA . LEU A 1 91 ? 1.857 -6.754 -1.085 1.00 94.50 91 LEU A CA 1
ATOM 714 C C . LEU A 1 91 ? 1.990 -8.121 -1.754 1.00 94.50 91 LEU A C 1
ATOM 716 O O . LEU A 1 91 ? 2.569 -8.227 -2.834 1.00 94.50 91 LEU A O 1
ATOM 720 N N . LEU A 1 92 ? 1.428 -9.160 -1.136 1.00 94.00 92 LEU A N 1
ATOM 721 C CA . LEU A 1 92 ? 1.505 -10.523 -1.643 1.00 94.00 92 LEU A CA 1
ATOM 722 C C . LEU A 1 92 ? 0.709 -10.671 -2.943 1.00 94.00 92 LEU A C 1
ATOM 724 O O . LEU A 1 92 ? 1.211 -11.278 -3.884 1.00 94.00 92 LEU A O 1
ATOM 728 N N . GLY A 1 93 ? -0.474 -10.055 -3.041 1.00 93.31 93 GLY A N 1
ATOM 729 C CA . GLY A 1 93 ? -1.264 -10.031 -4.272 1.00 93.31 93 GLY A CA 1
ATOM 730 C C . GLY A 1 93 ? -0.527 -9.354 -5.430 1.00 93.31 93 GLY A C 1
ATOM 731 O O . GLY A 1 93 ? -0.419 -9.930 -6.511 1.00 93.31 93 GLY A O 1
ATOM 732 N N . ASN A 1 94 ? 0.053 -8.172 -5.199 1.00 93.56 94 ASN A N 1
ATOM 733 C CA . ASN A 1 94 ? 0.815 -7.456 -6.225 1.00 93.56 94 ASN A CA 1
ATOM 734 C C . ASN A 1 94 ? 2.099 -8.197 -6.631 1.00 93.56 94 ASN A C 1
ATOM 736 O O . ASN A 1 94 ? 2.404 -8.306 -7.818 1.00 93.56 94 ASN A O 1
ATOM 740 N N . CYS A 1 95 ? 2.834 -8.754 -5.667 1.00 92.31 95 CYS A N 1
ATOM 741 C CA . CYS A 1 95 ? 4.037 -9.536 -5.943 1.00 92.31 95 CYS A CA 1
ATOM 742 C C . CYS A 1 95 ? 3.711 -10.799 -6.755 1.00 92.31 95 CYS A C 1
ATOM 744 O O . CYS A 1 95 ? 4.320 -11.056 -7.793 1.00 92.31 95 CYS A O 1
ATOM 746 N N . ALA A 1 96 ? 2.689 -11.549 -6.337 1.00 92.69 96 ALA A N 1
ATOM 747 C CA . ALA A 1 96 ? 2.249 -12.749 -7.035 1.00 92.69 96 ALA A CA 1
ATOM 748 C C . ALA A 1 96 ? 1.750 -12.451 -8.454 1.00 92.69 96 ALA A C 1
ATOM 750 O O . ALA A 1 96 ? 2.027 -13.226 -9.370 1.00 92.69 96 ALA A O 1
ATOM 751 N N . TYR A 1 97 ? 1.071 -11.315 -8.653 1.00 91.75 97 TYR A N 1
ATOM 752 C CA . TYR A 1 97 ? 0.672 -10.846 -9.977 1.00 91.75 97 TYR A CA 1
ATOM 753 C C . TYR A 1 97 ? 1.886 -10.609 -10.887 1.00 91.75 97 TYR A C 1
ATOM 755 O O . TYR A 1 97 ? 1.927 -11.140 -11.997 1.00 91.75 97 TYR A O 1
ATOM 763 N N . LEU A 1 98 ? 2.911 -9.891 -10.408 1.00 90.00 98 LEU A N 1
ATOM 764 C CA . LEU A 1 98 ? 4.139 -9.654 -11.179 1.00 90.00 98 LEU A CA 1
ATOM 765 C C . LEU A 1 98 ? 4.892 -10.952 -11.504 1.00 90.00 98 LEU A C 1
ATOM 767 O O . LEU A 1 98 ? 5.435 -11.097 -12.598 1.00 90.00 98 LEU A O 1
ATOM 771 N N . MET A 1 99 ? 4.883 -11.919 -10.585 1.00 90.50 99 MET A N 1
ATOM 772 C CA . MET A 1 99 ? 5.484 -13.242 -10.786 1.00 90.50 99 MET A CA 1
ATOM 773 C C . MET A 1 99 ? 4.615 -14.195 -11.623 1.00 90.50 99 MET A C 1
ATOM 775 O O . MET A 1 99 ? 5.019 -15.336 -11.845 1.00 90.50 99 MET A O 1
ATOM 779 N N . LYS A 1 100 ? 3.424 -13.765 -12.070 1.00 90.00 100 LYS A N 1
ATOM 780 C CA . LYS A 1 100 ? 2.429 -14.598 -12.772 1.00 90.00 100 LYS A CA 1
ATOM 781 C C . LYS A 1 100 ? 2.078 -15.881 -12.004 1.00 90.00 100 LYS A C 1
ATOM 783 O O . LYS A 1 100 ? 1.874 -16.942 -12.591 1.00 90.00 100 LYS A O 1
ATOM 788 N N . ASN A 1 101 ? 2.026 -15.790 -10.676 1.00 93.50 101 ASN A N 1
ATOM 789 C CA . ASN A 1 101 ? 1.782 -16.924 -9.797 1.00 93.50 101 ASN A CA 1
ATOM 790 C C . ASN A 1 101 ? 0.340 -16.923 -9.271 1.00 93.50 101 ASN A C 1
ATOM 792 O O . ASN A 1 101 ? 0.025 -16.285 -8.265 1.00 93.50 101 ASN A O 1
ATOM 796 N N . ASN A 1 102 ? -0.531 -17.679 -9.942 1.00 90.25 102 ASN A N 1
ATOM 797 C CA . ASN A 1 102 ? -1.969 -17.699 -9.657 1.00 90.25 102 ASN A CA 1
ATOM 798 C C . ASN A 1 102 ? -2.307 -18.186 -8.239 1.00 90.25 102 ASN A C 1
ATOM 800 O O . ASN A 1 102 ? -3.237 -17.667 -7.626 1.00 90.25 102 ASN A O 1
ATOM 804 N N . LEU A 1 103 ? -1.553 -19.149 -7.694 1.00 91.50 103 LEU A N 1
ATOM 805 C CA . LEU A 1 103 ? -1.792 -19.672 -6.344 1.00 91.50 103 LEU A CA 1
ATOM 806 C C . LEU A 1 103 ? -1.568 -18.580 -5.295 1.00 91.50 103 LEU A C 1
ATOM 808 O O . LEU A 1 103 ? -2.440 -18.303 -4.474 1.00 91.50 103 LEU A O 1
ATOM 812 N N . TRP A 1 104 ? -0.404 -17.932 -5.353 1.00 89.25 104 TRP A N 1
ATOM 813 C CA . TRP A 1 104 ? -0.067 -16.862 -4.421 1.00 89.25 104 TRP A CA 1
ATOM 814 C C . TRP A 1 104 ? -0.950 -15.630 -4.631 1.00 89.25 104 TRP A C 1
ATOM 816 O O . TRP A 1 104 ? -1.294 -14.967 -3.661 1.00 89.25 104 TRP A O 1
ATOM 826 N N . LEU A 1 105 ? -1.409 -15.367 -5.857 1.00 90.06 105 LEU A N 1
ATOM 827 C CA . LEU A 1 105 ? -2.362 -14.292 -6.128 1.00 90.06 105 LEU A CA 1
ATOM 828 C C . LEU A 1 105 ? -3.681 -14.520 -5.379 1.00 90.06 105 LEU A C 1
ATOM 830 O O . LEU A 1 105 ? -4.166 -13.616 -4.700 1.00 90.06 105 LEU A O 1
ATOM 834 N N . ILE A 1 106 ? -4.227 -15.738 -5.446 1.00 91.62 106 ILE A N 1
ATOM 835 C CA . ILE A 1 106 ? -5.452 -16.111 -4.725 1.00 91.62 106 ILE A CA 1
ATOM 836 C C . ILE A 1 106 ? -5.243 -15.999 -3.211 1.00 91.62 106 ILE A C 1
ATOM 838 O O . ILE A 1 106 ? -6.094 -15.439 -2.521 1.00 91.62 106 ILE A O 1
ATOM 842 N N . ILE A 1 107 ? -4.102 -16.469 -2.695 1.00 90.81 107 ILE A N 1
ATOM 843 C CA . ILE A 1 107 ? -3.759 -16.344 -1.270 1.00 90.81 107 ILE A CA 1
ATOM 844 C C . ILE A 1 107 ? -3.710 -14.866 -0.853 1.00 90.81 107 ILE A C 1
ATOM 846 O O . ILE A 1 107 ? -4.283 -14.501 0.171 1.00 90.81 107 ILE A O 1
ATOM 850 N N . GLY A 1 108 ? -3.089 -13.999 -1.655 1.00 90.31 108 GLY A N 1
ATOM 851 C CA . GLY A 1 108 ? -2.998 -12.563 -1.375 1.00 90.31 108 GLY A CA 1
ATOM 852 C C . GLY A 1 108 ? -4.364 -11.890 -1.326 1.00 90.31 108 GLY A C 1
ATOM 853 O O . GLY A 1 108 ? -4.657 -11.152 -0.385 1.00 90.31 108 GLY A O 1
ATOM 854 N N . ILE A 1 109 ? -5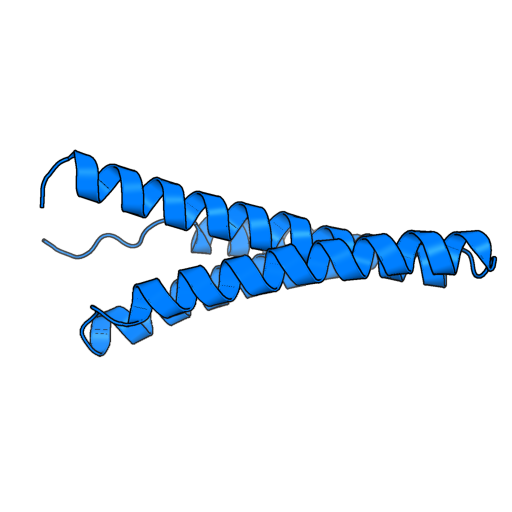.234 -12.213 -2.286 1.00 89.50 109 ILE A N 1
ATOM 855 C CA . ILE A 1 109 ? -6.621 -11.731 -2.318 1.00 89.50 109 ILE A CA 1
ATOM 856 C C . ILE A 1 109 ? -7.394 -12.225 -1.088 1.00 89.50 109 ILE A C 1
ATOM 858 O O . ILE A 1 109 ? -8.084 -11.435 -0.446 1.00 89.50 109 ILE A O 1
ATOM 862 N N . ALA A 1 110 ? -7.255 -13.500 -0.716 1.00 91.06 110 ALA A N 1
ATOM 863 C CA . ALA A 1 110 ? -7.929 -14.062 0.452 1.00 91.06 110 ALA A CA 1
ATOM 864 C C . ALA A 1 110 ? -7.490 -13.376 1.758 1.00 91.06 110 ALA A C 1
ATOM 866 O O . ALA A 1 110 ? -8.337 -13.023 2.579 1.00 91.06 110 ALA A O 1
ATOM 867 N N . ILE A 1 111 ? -6.186 -13.126 1.927 1.00 90.94 111 ILE A N 1
ATOM 868 C CA . ILE A 1 111 ? -5.631 -12.396 3.077 1.00 90.94 111 ILE A CA 1
ATOM 869 C C . ILE A 1 111 ? -6.160 -10.958 3.113 1.00 90.94 111 ILE A C 1
ATOM 871 O O . ILE A 1 111 ? -6.578 -10.487 4.171 1.00 90.94 111 ILE A O 1
ATOM 875 N N . PHE A 1 112 ? -6.181 -10.268 1.969 1.00 91.56 112 PHE A N 1
ATOM 876 C CA . PHE A 1 112 ? -6.711 -8.909 1.875 1.00 91.56 112 PHE A CA 1
ATOM 877 C C . PHE A 1 112 ? -8.185 -8.849 2.296 1.00 91.56 112 PHE A C 1
ATOM 879 O O . PHE A 1 112 ? -8.544 -8.050 3.160 1.00 91.56 112 PHE A O 1
ATOM 886 N N . ILE A 1 113 ? -9.023 -9.741 1.753 1.00 87.94 113 ILE A N 1
ATOM 887 C CA . ILE A 1 113 ? -10.446 -9.824 2.107 1.00 87.94 113 ILE A CA 1
ATOM 888 C C . ILE A 1 113 ? -10.612 -10.124 3.600 1.00 87.94 113 ILE A C 1
ATOM 890 O O . ILE A 1 113 ? -11.407 -9.459 4.261 1.00 87.94 113 ILE A O 1
ATOM 894 N N . ALA A 1 114 ? -9.844 -11.071 4.148 1.00 86.31 114 ALA A N 1
ATOM 895 C CA . ALA A 1 114 ? -9.886 -11.403 5.570 1.00 86.31 114 ALA A CA 1
ATOM 896 C C . ALA A 1 114 ? -9.537 -10.197 6.458 1.00 86.31 114 ALA A C 1
ATOM 898 O O . ALA A 1 114 ? -10.241 -9.938 7.430 1.00 86.31 114 ALA A O 1
ATOM 899 N N . GLY A 1 115 ? -8.515 -9.415 6.093 1.00 83.19 115 GLY A N 1
ATOM 900 C CA . GLY A 1 115 ? -8.140 -8.191 6.808 1.00 83.19 115 GLY A CA 1
ATOM 901 C C . GLY A 1 115 ? -9.170 -7.057 6.692 1.00 83.19 115 GLY A C 1
ATOM 902 O O . GLY A 1 115 ? -9.236 -6.181 7.554 1.00 83.19 115 GLY A O 1
ATOM 903 N N . CYS A 1 116 ? -10.006 -7.060 5.649 1.00 83.88 116 CYS A N 1
ATOM 904 C CA . CYS A 1 116 ? -11.100 -6.099 5.500 1.00 83.88 116 CYS A CA 1
ATOM 905 C C . CYS A 1 116 ? -12.333 -6.432 6.357 1.00 83.88 116 CYS A C 1
ATOM 907 O O . CYS A 1 116 ? -13.169 -5.547 6.569 1.00 83.88 116 CYS A O 1
ATOM 909 N N . ILE A 1 117 ? -12.467 -7.665 6.857 1.00 78.25 117 ILE A N 1
ATOM 910 C CA . ILE A 1 117 ? -13.593 -8.058 7.709 1.00 78.25 117 ILE A CA 1
ATOM 911 C C . ILE A 1 117 ? -13.366 -7.485 9.115 1.00 78.25 117 ILE A C 1
ATOM 913 O O . ILE A 1 117 ? -12.399 -7.854 9.777 1.00 78.25 117 ILE A O 1
ATOM 917 N N . PRO A 1 118 ? -14.250 -6.602 9.616 1.00 62.72 118 PRO A N 1
ATOM 918 C CA . PRO A 1 118 ? -14.126 -6.098 10.973 1.00 62.72 118 PRO A CA 1
ATOM 919 C C . PRO A 1 118 ? -14.340 -7.253 11.949 1.00 62.72 118 PRO A C 1
ATOM 921 O O . PRO A 1 118 ? -15.416 -7.860 11.976 1.00 62.72 118 PRO A O 1
ATOM 924 N N . ILE A 1 119 ? -13.338 -7.553 12.769 1.00 55.34 119 ILE A N 1
ATOM 925 C CA . ILE A 1 119 ? -13.518 -8.543 13.824 1.00 55.34 119 ILE A CA 1
ATOM 926 C C . ILE A 1 119 ? -14.444 -7.907 14.858 1.00 55.34 119 ILE A C 1
ATOM 928 O O . ILE A 1 119 ? -14.183 -6.822 15.377 1.00 55.34 119 ILE A O 1
ATOM 932 N N . LYS A 1 120 ? -15.601 -8.537 15.072 1.00 50.25 120 LYS A N 1
ATOM 933 C CA . LYS A 1 120 ? -16.617 -8.031 15.993 1.00 50.25 120 LYS A CA 1
ATOM 934 C C . LYS A 1 120 ? -16.006 -7.951 17.389 1.00 50.25 120 LYS A C 1
ATOM 936 O O . LYS A 1 120 ? -15.680 -8.989 17.966 1.00 50.25 120 LYS A O 1
ATOM 941 N N . ASP A 1 121 ? -15.922 -6.742 17.939 1.00 45.12 121 ASP A N 1
ATOM 942 C CA . ASP A 1 121 ? -15.788 -6.572 19.381 1.00 45.12 121 ASP A CA 1
ATOM 943 C C . ASP A 1 121 ? -16.932 -7.356 20.035 1.00 45.12 121 ASP A C 1
ATOM 945 O O . ASP A 1 121 ? -18.109 -7.175 19.690 1.00 45.12 121 ASP A O 1
ATOM 949 N N . LYS A 1 122 ? -16.587 -8.295 20.925 1.00 40.25 122 LYS A N 1
ATOM 950 C CA . LYS A 1 122 ? -17.584 -8.934 21.785 1.00 40.25 122 LYS A CA 1
ATOM 951 C C . LYS A 1 122 ? -18.272 -7.807 22.559 1.00 40.25 122 LYS A C 1
ATOM 953 O O . LYS A 1 122 ? -17.585 -7.028 23.217 1.00 40.25 122 LYS A O 1
ATOM 958 N N . LYS A 1 123 ? -19.594 -7.703 22.390 1.00 36.56 123 LYS A N 1
ATOM 959 C CA . LYS A 1 123 ? -20.450 -6.828 23.199 1.00 36.56 123 LYS A CA 1
ATOM 960 C C . LYS A 1 123 ? -20.235 -7.094 24.683 1.00 36.56 123 LYS A C 1
ATOM 962 O O . LYS A 1 123 ? -20.063 -8.287 25.024 1.00 36.56 123 LYS A O 1
#

pLDDT: mean 86.34, std 11.3, range [36.56, 96.12]

Foldseek 3Di:
DDPVVVVVVVVLLVLLLVLLLQLLLLLLVLVLQCVVDVPPVSVVVSVVSNVVSVVSNVVSVVSLVVVLVVDDPVVNVVSVVLVVLLNQLSVQLSVCVSVVNPVSNVVSPVSNVVSPDPDDDDD